Protein AF-A0A0D0AE60-F1 (afdb_monomer_lite)

Secondary structure (DSSP, 8-state):
---------------------STTSSSHHHHHHHHHHHHHHHHHHHHHHHHHHSPP-TTPPPPHHHHHHHHHIIIII-SS--HHHHHHHHHHHT--HHHHHHHHHHHHHHHHHH-SS-PPPB--STT--BHHHHHHS-GGG--HHHHHHHHHHHHHHHHHHHHHHT-

Structure (mmCIF, N/CA/C/O backbone):
data_AF-A0A0D0AE60-F1
#
_entry.id   AF-A0A0D0AE60-F1
#
loop_
_atom_site.group_PDB
_atom_site.id
_atom_site.type_symbol
_atom_site.label_atom_id
_atom_site.label_alt_id
_atom_site.label_comp_id
_atom_site.label_asym_id
_atom_site.label_entity_id
_atom_site.label_seq_id
_atom_site.pdbx_PDB_ins_code
_atom_site.Cartn_x
_atom_site.Cartn_y
_atom_site.Cartn_z
_atom_site.occupancy
_atom_site.B_iso_or_equiv
_atom_site.auth_seq_id
_atom_site.auth_comp_id
_atom_site.auth_asym_id
_atom_site.auth_atom_id
_atom_site.pdbx_PDB_model_num
ATOM 1 N N . PRO A 1 1 ? 70.810 11.567 -6.079 1.00 40.91 1 PRO A N 1
ATOM 2 C CA . PRO A 1 1 ? 71.632 11.643 -7.312 1.00 40.91 1 PRO A CA 1
ATOM 3 C C . PRO A 1 1 ? 70.912 10.945 -8.473 1.00 40.91 1 PRO A C 1
ATOM 5 O O . PRO A 1 1 ? 70.429 9.833 -8.306 1.00 40.91 1 PRO A O 1
ATOM 8 N N . ILE A 1 2 ? 70.761 11.672 -9.579 1.00 45.38 2 ILE A N 1
ATOM 9 C CA . ILE A 1 2 ? 69.950 11.368 -10.771 1.00 45.38 2 ILE A CA 1
ATOM 10 C C . ILE A 1 2 ? 70.722 10.386 -11.695 1.00 45.38 2 ILE A C 1
ATOM 12 O O . ILE A 1 2 ? 71.947 10.312 -11.583 1.00 45.38 2 ILE A O 1
ATOM 16 N N . PRO A 1 3 ? 70.054 9.674 -12.626 1.00 53.91 3 PRO A N 1
ATOM 17 C CA . PRO A 1 3 ? 70.158 10.146 -14.006 1.00 53.91 3 PRO A CA 1
ATOM 18 C C . PRO A 1 3 ? 68.820 10.203 -14.759 1.00 53.91 3 PRO A C 1
ATOM 20 O O . PRO A 1 3 ? 67.959 9.332 -14.692 1.00 53.91 3 PRO A O 1
ATOM 23 N N . THR A 1 4 ? 68.697 11.305 -15.485 1.00 44.28 4 THR A N 1
ATOM 24 C CA . THR A 1 4 ? 67.803 11.619 -16.591 1.00 44.28 4 THR A CA 1
ATOM 25 C C . THR A 1 4 ? 68.231 10.846 -17.831 1.00 44.28 4 THR A C 1
ATOM 27 O O . THR A 1 4 ? 69.436 10.693 -18.026 1.00 44.28 4 THR A O 1
ATOM 30 N N . SER A 1 5 ? 67.296 10.498 -18.722 1.00 41.75 5 SER A N 1
ATOM 31 C CA . SER A 1 5 ? 67.424 10.753 -20.172 1.00 41.75 5 SER A CA 1
ATOM 32 C C . SER A 1 5 ? 66.144 10.406 -20.943 1.00 41.75 5 SER A C 1
ATOM 34 O O . SER A 1 5 ? 65.760 9.256 -21.111 1.00 41.75 5 SER A O 1
ATOM 36 N N . THR A 1 6 ? 65.514 11.487 -21.382 1.00 40.69 6 THR A N 1
ATOM 37 C CA . THR A 1 6 ? 64.753 11.772 -22.606 1.00 40.69 6 THR A CA 1
ATOM 38 C C . THR A 1 6 ? 65.073 10.916 -23.838 1.00 40.69 6 THR A C 1
ATOM 40 O O . THR A 1 6 ? 66.244 10.623 -24.063 1.00 40.69 6 THR A O 1
ATOM 43 N N . SER A 1 7 ? 64.058 10.674 -24.690 1.00 41.03 7 SER A N 1
ATOM 44 C CA . SER A 1 7 ? 64.032 10.687 -26.186 1.00 41.03 7 SER A CA 1
ATOM 45 C C . SER A 1 7 ? 63.034 9.638 -26.734 1.00 41.03 7 SER A C 1
ATOM 47 O O . SER A 1 7 ? 62.869 8.599 -26.116 1.00 41.03 7 SER A O 1
ATOM 49 N N . THR A 1 8 ? 62.305 9.742 -27.853 1.00 37.94 8 THR A N 1
ATOM 50 C CA . THR A 1 8 ? 61.977 10.783 -28.844 1.00 37.94 8 THR A CA 1
ATOM 51 C C . THR A 1 8 ? 60.906 10.174 -29.782 1.00 37.94 8 THR A C 1
ATOM 53 O O . THR A 1 8 ? 61.053 9.051 -30.238 1.00 37.94 8 THR A O 1
ATOM 56 N N . SER A 1 9 ? 59.844 10.938 -30.049 1.00 38.88 9 SER A N 1
ATOM 57 C CA . SER A 1 9 ? 59.056 11.084 -31.294 1.00 38.88 9 SER A CA 1
ATOM 58 C C . SER A 1 9 ? 58.543 9.917 -32.177 1.00 38.88 9 SER A C 1
ATOM 60 O O . SER A 1 9 ? 59.290 9.100 -32.695 1.00 38.88 9 SER A O 1
ATOM 62 N N . ARG A 1 10 ? 57.291 10.163 -32.616 1.00 38.22 10 ARG A N 1
ATOM 63 C CA . ARG A 1 10 ? 56.760 10.202 -34.006 1.00 38.22 10 ARG A CA 1
ATOM 64 C C . ARG A 1 10 ? 55.959 9.008 -34.562 1.00 38.22 10 ARG A C 1
ATOM 66 O O . ARG A 1 10 ? 56.487 7.968 -34.921 1.00 38.22 10 ARG A O 1
ATOM 73 N N . SER A 1 11 ? 54.704 9.369 -34.856 1.00 40.75 11 SER A N 1
ATOM 74 C CA . SER A 1 11 ? 53.968 9.130 -36.107 1.00 40.75 11 SER A CA 1
ATOM 75 C C . SER A 1 11 ? 53.266 7.788 -36.309 1.00 40.75 11 SER A C 1
ATOM 77 O O . SER A 1 11 ? 53.899 6.781 -36.599 1.00 40.75 11 SER A O 1
ATOM 79 N N . ARG A 1 12 ? 51.930 7.853 -36.413 1.00 40.75 12 ARG A N 1
ATOM 80 C CA . ARG A 1 12 ? 51.229 7.570 -37.681 1.00 40.75 12 ARG A CA 1
ATOM 81 C C . ARG A 1 12 ? 49.777 8.053 -37.651 1.00 40.75 12 ARG A C 1
ATOM 83 O O . ARG A 1 12 ? 48.960 7.595 -36.865 1.00 40.75 12 ARG A O 1
ATOM 90 N N . SER A 1 13 ? 49.493 8.993 -38.547 1.00 47.19 13 SER A N 1
ATOM 91 C CA . SER A 1 13 ? 48.163 9.310 -39.056 1.00 47.19 13 SER A CA 1
ATOM 92 C C . SER A 1 13 ? 47.598 8.141 -39.867 1.00 47.19 13 SER A C 1
ATOM 94 O O . SER A 1 13 ? 48.349 7.537 -40.627 1.00 47.19 13 SER A O 1
ATOM 96 N N . ASN A 1 14 ? 46.284 7.927 -39.794 1.00 42.62 14 ASN A N 1
ATOM 97 C CA . ASN A 1 14 ? 45.422 7.426 -40.877 1.00 42.62 14 ASN A CA 1
ATOM 98 C C . ASN A 1 14 ? 44.011 7.980 -40.580 1.00 42.62 14 ASN A C 1
ATOM 100 O O . ASN A 1 14 ? 43.451 7.683 -39.533 1.00 42.62 14 ASN A O 1
ATOM 104 N N . ASN A 1 15 ? 43.548 9.036 -41.258 1.00 39.41 15 ASN A N 1
ATOM 105 C CA . ASN A 1 15 ? 42.836 9.034 -42.549 1.00 39.41 15 ASN A CA 1
ATOM 106 C C . ASN A 1 15 ? 41.565 8.156 -42.504 1.00 39.41 15 ASN A C 1
ATOM 108 O O . ASN A 1 15 ? 41.662 6.938 -42.471 1.00 39.41 15 ASN A O 1
ATOM 112 N N . ARG A 1 16 ? 40.399 8.780 -42.282 1.00 41.53 16 ARG A N 1
ATOM 113 C CA . ARG A 1 16 ? 39.359 9.147 -43.279 1.00 41.53 16 ARG A CA 1
ATOM 114 C C . ARG A 1 16 ? 38.373 8.016 -43.583 1.00 41.53 16 ARG A C 1
ATOM 116 O O . ARG A 1 16 ? 38.756 6.960 -44.058 1.00 41.53 16 ARG A O 1
ATOM 123 N N . GLY A 1 17 ? 37.093 8.331 -43.408 1.00 37.97 17 GLY A N 1
ATOM 124 C CA . GLY A 1 17 ? 35.972 7.518 -43.864 1.00 37.97 17 GLY A CA 1
ATOM 125 C C . GLY A 1 17 ? 34.665 8.013 -43.264 1.00 37.97 17 GLY A C 1
ATOM 126 O O . GLY A 1 17 ? 34.094 7.349 -42.410 1.00 37.97 17 GLY A O 1
ATOM 127 N N . ALA A 1 18 ? 34.238 9.215 -43.655 1.00 46.84 18 ALA A N 1
ATOM 128 C CA . ALA A 1 18 ? 32.867 9.650 -43.442 1.00 46.84 18 ALA A CA 1
ATOM 129 C C . ALA A 1 18 ? 31.948 8.784 -44.315 1.00 46.84 18 ALA A C 1
ATOM 131 O O . ALA A 1 18 ? 32.147 8.676 -45.524 1.00 46.84 18 ALA A O 1
ATOM 132 N N . SER A 1 19 ? 30.955 8.162 -43.697 1.00 42.78 19 SER A N 1
ATOM 133 C CA . SER A 1 19 ? 29.747 7.689 -44.367 1.00 42.78 19 SER A CA 1
ATOM 134 C C . SER A 1 19 ? 28.596 8.027 -43.431 1.00 42.78 19 SER A C 1
ATOM 136 O O . SER A 1 19 ? 28.296 7.317 -42.474 1.00 42.78 19 SER A O 1
ATOM 138 N N . GLU A 1 20 ? 28.065 9.226 -43.650 1.00 48.59 20 GLU A N 1
ATOM 139 C CA . GLU A 1 20 ? 26.819 9.718 -43.084 1.00 48.59 20 GLU A CA 1
ATOM 140 C C . GLU A 1 20 ? 25.666 9.025 -43.808 1.00 48.59 20 GLU A C 1
ATOM 142 O O . GLU A 1 20 ? 25.186 9.556 -44.794 1.00 48.59 20 GLU A O 1
ATOM 147 N N . GLU A 1 21 ? 25.240 7.839 -43.371 1.00 46.66 21 GLU A N 1
ATOM 148 C CA . GLU A 1 21 ? 23.972 7.252 -43.839 1.00 46.66 21 GLU A CA 1
ATOM 149 C C . GLU A 1 21 ? 23.568 6.031 -42.993 1.00 46.66 21 GLU A C 1
ATOM 151 O O . GLU A 1 21 ? 23.506 4.921 -43.494 1.00 46.66 21 GLU A O 1
ATOM 156 N N . ASP A 1 22 ? 23.320 6.209 -41.683 1.00 46.78 22 ASP A N 1
ATOM 157 C CA . ASP A 1 22 ? 22.374 5.319 -40.956 1.00 46.78 22 ASP A CA 1
ATOM 158 C C . ASP A 1 22 ? 21.924 5.792 -39.550 1.00 46.78 22 ASP A C 1
ATOM 160 O O . ASP A 1 22 ? 21.376 5.039 -38.746 1.00 46.78 22 ASP A O 1
ATOM 164 N N . SER A 1 23 ? 22.111 7.067 -39.197 1.00 44.88 23 SER A N 1
ATOM 165 C CA . SER A 1 23 ? 21.904 7.526 -37.808 1.00 44.88 23 SER A CA 1
ATOM 166 C C . SER A 1 23 ? 20.465 7.936 -37.451 1.00 44.88 23 SER A C 1
ATOM 168 O O . SER A 1 23 ? 20.239 8.471 -36.363 1.00 44.88 23 SER A O 1
ATOM 170 N N . ASN A 1 24 ? 19.471 7.729 -38.327 1.00 43.34 24 ASN A N 1
ATOM 171 C CA . ASN A 1 24 ? 18.165 8.395 -38.181 1.00 43.34 24 ASN A CA 1
ATOM 172 C C . ASN A 1 24 ? 17.006 7.539 -37.630 1.00 43.34 24 ASN A C 1
ATOM 174 O O . ASN A 1 24 ? 15.890 8.039 -37.523 1.00 43.34 24 ASN A O 1
ATOM 178 N N . LYS A 1 25 ? 17.238 6.284 -37.213 1.00 41.84 25 LYS A N 1
ATOM 179 C CA . LYS A 1 25 ? 16.197 5.444 -36.571 1.00 41.84 25 LYS A CA 1
ATOM 180 C C . LYS A 1 25 ? 16.325 5.280 -35.052 1.00 41.84 25 LYS A C 1
ATOM 182 O O . LYS A 1 25 ? 15.402 4.774 -34.423 1.00 41.84 25 LYS A O 1
ATOM 187 N N . GLN A 1 26 ? 17.405 5.760 -34.433 1.00 46.09 26 GLN A N 1
ATOM 188 C CA . GLN A 1 26 ? 17.682 5.504 -33.009 1.00 46.09 26 GLN A CA 1
ATOM 189 C C . GLN A 1 26 ? 17.303 6.658 -32.055 1.00 46.09 26 GLN A C 1
ATOM 191 O O . GLN A 1 26 ? 17.388 6.506 -30.840 1.00 46.09 26 GLN A O 1
ATOM 196 N N . LYS A 1 27 ? 16.846 7.811 -32.572 1.00 44.62 27 LYS A N 1
ATOM 197 C CA . LYS A 1 27 ? 16.514 9.001 -31.754 1.00 44.62 27 LYS A CA 1
ATOM 198 C C . LYS A 1 27 ? 15.057 9.099 -31.277 1.00 44.62 27 LYS A C 1
ATOM 200 O O . LYS A 1 27 ? 14.783 9.899 -30.387 1.00 44.62 27 LYS A O 1
ATOM 205 N N . GLN A 1 28 ? 14.126 8.312 -31.821 1.00 48.12 28 GLN A N 1
ATOM 206 C CA . GLN A 1 28 ? 12.696 8.460 -31.495 1.00 48.12 28 GLN A CA 1
ATOM 207 C C . GLN A 1 28 ? 12.247 7.708 -30.228 1.00 48.12 28 GLN A C 1
ATOM 209 O O . GLN A 1 28 ? 11.265 8.103 -29.608 1.00 48.12 28 GLN A O 1
ATOM 214 N N . THR A 1 29 ? 12.972 6.679 -29.781 1.00 50.19 29 THR A N 1
ATOM 215 C CA . THR A 1 29 ? 12.597 5.884 -28.593 1.00 50.19 29 THR A CA 1
ATOM 216 C C . THR A 1 29 ? 13.018 6.521 -27.263 1.00 50.19 29 THR A C 1
ATOM 218 O O . THR A 1 29 ? 12.377 6.298 -26.238 1.00 50.19 29 THR A O 1
ATOM 221 N N . GLY A 1 30 ? 14.063 7.357 -27.258 1.00 51.12 30 GLY A N 1
ATOM 222 C CA . GLY A 1 30 ? 14.546 8.018 -26.040 1.00 51.12 30 GLY A CA 1
ATOM 223 C C . GLY A 1 30 ? 13.610 9.119 -25.529 1.00 51.12 30 GLY A C 1
ATOM 224 O O . GLY A 1 30 ? 13.370 9.225 -24.328 1.00 51.12 30 GLY A O 1
ATOM 225 N N . GLN A 1 31 ? 13.028 9.920 -26.428 1.00 55.72 31 GLN A N 1
ATOM 226 C CA . GLN A 1 31 ? 12.180 11.054 -26.032 1.00 55.72 31 GLN A CA 1
ATOM 227 C C . GLN A 1 31 ? 10.860 10.618 -25.379 1.00 55.72 31 GLN A C 1
ATOM 229 O O . GLN A 1 31 ? 10.426 11.234 -24.405 1.00 55.72 31 GLN A O 1
ATOM 234 N N . THR A 1 32 ? 10.241 9.537 -25.859 1.00 61.22 32 THR A N 1
ATOM 235 C CA . THR A 1 32 ? 8.987 9.007 -25.296 1.00 61.22 32 THR A CA 1
ATOM 236 C C . THR A 1 32 ? 9.201 8.365 -23.925 1.00 61.22 32 THR A C 1
ATOM 238 O O . THR A 1 32 ? 8.410 8.595 -23.012 1.00 61.22 32 THR A O 1
ATOM 241 N N . SER A 1 33 ? 10.310 7.642 -23.729 1.00 63.47 33 SER A N 1
ATOM 242 C CA . SER A 1 33 ? 10.653 7.043 -22.432 1.00 63.47 33 SER A CA 1
ATOM 243 C C . SER A 1 33 ? 10.908 8.095 -21.344 1.00 63.47 33 SER A C 1
ATOM 245 O O . SER A 1 33 ? 10.451 7.932 -20.212 1.00 63.47 33 SER A O 1
ATOM 247 N N . HIS A 1 34 ? 11.611 9.187 -21.667 1.00 65.19 34 HIS A N 1
ATOM 248 C CA . HIS A 1 34 ? 11.857 10.273 -20.710 1.00 65.19 34 HIS A CA 1
ATOM 249 C C . HIS A 1 34 ? 10.577 11.030 -20.346 1.00 65.19 34 HIS A C 1
ATOM 251 O O . HIS A 1 34 ? 10.358 11.332 -19.171 1.00 65.19 34 HIS A O 1
ATOM 257 N N . LYS A 1 35 ? 9.704 11.285 -21.328 1.00 70.88 35 LYS A N 1
ATOM 258 C CA . LYS A 1 35 ? 8.415 11.942 -21.093 1.00 70.88 35 LYS A CA 1
ATOM 259 C C . LYS A 1 35 ? 7.514 11.105 -20.177 1.00 70.88 35 LYS A C 1
ATOM 261 O O . LYS A 1 35 ? 7.020 11.623 -19.180 1.00 70.88 35 LYS A O 1
ATOM 266 N N . ASN A 1 36 ? 7.405 9.799 -20.431 1.00 74.06 36 ASN A N 1
ATOM 267 C CA . ASN A 1 36 ? 6.602 8.888 -19.608 1.00 74.06 36 ASN A CA 1
ATOM 268 C C . ASN A 1 36 ? 7.126 8.775 -18.162 1.00 74.06 36 ASN A C 1
ATOM 270 O O . ASN A 1 36 ? 6.332 8.692 -17.223 1.00 74.06 36 ASN A O 1
ATOM 274 N N . SER A 1 37 ? 8.452 8.797 -17.961 1.00 80.25 37 SER A N 1
ATOM 275 C CA . SER A 1 37 ? 9.046 8.834 -16.612 1.00 80.25 37 SER A CA 1
ATOM 276 C C . SER A 1 37 ? 8.671 10.118 -15.878 1.00 80.25 37 SER A C 1
ATOM 278 O O . SER A 1 37 ? 8.210 10.062 -14.740 1.00 80.25 37 SER A O 1
ATOM 280 N N . SER A 1 38 ? 8.788 11.265 -16.554 1.00 88.19 38 SER A N 1
ATOM 281 C CA . SER A 1 38 ? 8.451 12.572 -15.985 1.00 88.19 38 SER A CA 1
ATOM 282 C C . SER A 1 38 ? 6.970 12.678 -15.602 1.00 88.19 38 SER A C 1
ATOM 284 O O . SER A 1 38 ? 6.638 13.154 -14.515 1.00 88.19 38 SER A O 1
ATOM 286 N N . GLU A 1 39 ? 6.072 12.163 -16.445 1.00 91.62 39 GLU A N 1
ATOM 287 C CA . GLU A 1 39 ? 4.633 12.122 -16.164 1.00 91.62 39 GLU A CA 1
ATOM 288 C C . GLU A 1 39 ? 4.299 11.209 -14.979 1.00 91.62 39 GLU A C 1
ATOM 290 O O . GLU A 1 39 ? 3.456 11.552 -14.145 1.00 91.62 39 GLU A O 1
ATOM 295 N N . ARG A 1 40 ? 4.960 10.047 -14.860 1.00 92.19 40 ARG A N 1
ATOM 296 C CA . ARG A 1 40 ? 4.797 9.192 -13.677 1.00 92.19 40 ARG A CA 1
ATOM 297 C C . ARG A 1 40 ? 5.297 9.903 -12.424 1.00 92.19 40 ARG A C 1
ATOM 299 O O . ARG A 1 40 ? 4.583 9.929 -11.432 1.00 92.19 40 ARG A O 1
ATOM 306 N N . GLU A 1 41 ? 6.479 10.507 -12.458 1.00 93.88 41 GLU A N 1
ATOM 307 C CA . GLU A 1 41 ? 7.044 11.228 -11.311 1.00 93.88 41 GLU A CA 1
ATOM 308 C C . GLU A 1 41 ? 6.141 12.370 -10.830 1.00 93.88 41 GLU A C 1
ATOM 310 O O . GLU A 1 41 ? 5.968 12.553 -9.623 1.00 93.88 41 GLU A O 1
ATOM 315 N N . ALA A 1 42 ? 5.523 13.112 -11.754 1.00 95.94 42 ALA A N 1
ATOM 316 C CA . ALA A 1 42 ? 4.545 14.142 -11.417 1.00 95.94 42 ALA A CA 1
ATOM 317 C C . ALA A 1 42 ? 3.325 13.552 -10.690 1.00 95.94 42 ALA A C 1
ATOM 319 O O . ALA A 1 42 ? 2.945 14.057 -9.632 1.00 95.94 42 ALA A O 1
ATOM 320 N N . ARG A 1 43 ? 2.774 12.439 -11.197 1.00 95.56 43 ARG A N 1
ATOM 321 C CA . ARG A 1 43 ? 1.656 11.728 -10.555 1.00 95.56 43 ARG A CA 1
ATOM 322 C C . ARG A 1 43 ? 2.023 11.188 -9.175 1.00 95.56 43 ARG A C 1
ATOM 324 O O . ARG A 1 43 ? 1.253 11.350 -8.235 1.00 95.56 43 ARG A O 1
ATOM 331 N N . VAL A 1 44 ? 3.209 10.598 -9.022 1.00 96.19 44 VAL A N 1
ATOM 332 C CA . VAL A 1 44 ? 3.692 10.105 -7.720 1.00 96.19 44 VAL A CA 1
ATOM 333 C C . VAL A 1 44 ? 3.808 11.249 -6.716 1.00 96.19 44 VAL A C 1
ATOM 335 O O . VAL A 1 44 ? 3.372 11.112 -5.574 1.00 96.19 44 VAL A O 1
ATOM 338 N N . ARG A 1 45 ? 4.326 12.406 -7.143 1.00 97.44 45 ARG A N 1
ATOM 339 C CA . ARG A 1 45 ? 4.419 13.598 -6.292 1.00 97.44 45 ARG A CA 1
ATOM 340 C C . ARG A 1 45 ? 3.042 14.093 -5.853 1.00 97.44 45 ARG A C 1
ATOM 342 O O . ARG A 1 45 ? 2.863 14.425 -4.684 1.00 97.44 45 ARG A O 1
ATOM 349 N N . GLU A 1 46 ? 2.075 14.125 -6.763 1.00 97.44 46 GLU A N 1
ATOM 350 C CA . GLU A 1 46 ? 0.699 14.509 -6.449 1.00 97.44 46 GLU A CA 1
ATOM 351 C C . GLU A 1 46 ? 0.051 13.538 -5.452 1.00 97.44 46 GLU A C 1
ATOM 353 O O . GLU A 1 46 ? -0.483 13.971 -4.429 1.00 97.44 46 GLU A O 1
ATOM 358 N N . LEU A 1 47 ? 0.160 12.228 -5.698 1.00 97.38 47 LEU A N 1
ATOM 359 C CA . LEU A 1 47 ? -0.338 11.187 -4.795 1.00 97.38 47 LEU A CA 1
ATOM 360 C C . LEU A 1 47 ? 0.270 11.324 -3.401 1.00 97.38 47 LEU A C 1
ATOM 362 O O . LEU A 1 47 ? -0.449 11.296 -2.402 1.00 97.38 47 LEU A O 1
ATOM 366 N N . LYS A 1 48 ? 1.586 11.524 -3.326 1.00 97.94 48 LYS A N 1
ATOM 367 C CA . LYS A 1 48 ? 2.284 11.724 -2.060 1.00 97.94 48 LYS A CA 1
ATOM 368 C C . LYS A 1 48 ? 1.790 12.966 -1.333 1.00 97.94 48 LYS A C 1
ATOM 370 O O . LYS A 1 48 ? 1.511 12.888 -0.141 1.00 97.94 48 LYS A O 1
ATOM 375 N N . ASN A 1 49 ? 1.646 14.093 -2.028 1.00 98.06 49 ASN A N 1
ATOM 376 C CA . ASN A 1 49 ? 1.139 15.328 -1.428 1.00 98.06 49 ASN A CA 1
ATOM 377 C C . ASN A 1 49 ? -0.274 15.135 -0.864 1.00 98.06 49 ASN A C 1
ATOM 379 O O . ASN A 1 49 ? -0.554 15.558 0.257 1.00 98.06 49 ASN A O 1
ATOM 383 N N . ARG A 1 50 ? -1.143 14.424 -1.593 1.00 97.88 50 ARG A N 1
ATOM 384 C CA . ARG A 1 50 ? -2.479 14.054 -1.107 1.00 97.88 50 ARG A CA 1
ATOM 385 C C . ARG A 1 50 ? -2.400 13.168 0.136 1.00 97.88 50 ARG A C 1
ATOM 387 O O . ARG A 1 50 ? -3.064 13.459 1.126 1.00 97.88 50 ARG A O 1
ATOM 394 N N . ALA A 1 51 ? -1.552 12.144 0.134 1.00 97.25 51 ALA A N 1
ATOM 395 C CA . ALA A 1 51 ? -1.379 11.248 1.277 1.00 97.25 51 ALA A CA 1
ATOM 396 C C . ALA A 1 51 ? -0.748 11.936 2.508 1.00 97.25 51 ALA A C 1
ATOM 398 O O . ALA A 1 51 ? -1.026 11.545 3.641 1.00 97.25 51 ALA A O 1
ATOM 399 N N . LEU A 1 52 ? 0.087 12.960 2.304 1.00 96.88 52 LEU A N 1
ATOM 400 C CA . LEU A 1 52 ? 0.647 13.807 3.367 1.00 96.88 52 LEU A CA 1
ATOM 401 C C . LEU A 1 52 ? -0.374 14.799 3.937 1.00 96.88 52 LEU A C 1
ATOM 403 O O . LEU A 1 52 ? -0.242 15.211 5.083 1.00 96.88 52 LEU A O 1
ATOM 407 N N . SER A 1 53 ? -1.386 15.183 3.155 1.00 97.06 53 SER A N 1
ATOM 408 C CA . SER A 1 53 ? -2.449 16.091 3.608 1.00 97.06 53 SER A CA 1
ATOM 409 C C . SER A 1 53 ? -3.474 15.426 4.535 1.00 97.06 53 SER A C 1
ATOM 411 O O . SER A 1 53 ? -4.261 16.117 5.180 1.00 97.06 53 SER A O 1
ATOM 413 N N . ILE A 1 54 ? -3.464 14.091 4.623 1.00 95.81 54 ILE A N 1
ATOM 414 C CA . ILE A 1 54 ? -4.309 13.341 5.553 1.00 95.81 54 ILE A CA 1
ATOM 415 C C . ILE A 1 54 ? -3.855 13.666 6.984 1.00 95.81 54 ILE A C 1
ATOM 417 O O . ILE A 1 54 ? -2.675 13.481 7.290 1.00 95.81 54 ILE A O 1
ATOM 421 N N . PRO A 1 55 ? -4.757 14.112 7.880 1.00 91.81 55 PRO A N 1
ATOM 422 C CA . PRO A 1 55 ? -4.388 14.454 9.245 1.00 91.81 55 PRO A CA 1
ATOM 423 C C . PRO A 1 55 ? -3.684 13.301 9.956 1.00 91.81 55 PRO A C 1
ATOM 425 O O . PRO A 1 55 ? -4.198 12.180 10.031 1.00 91.81 55 PRO A O 1
ATOM 428 N N . SER A 1 56 ? -2.514 13.592 10.522 1.00 85.88 56 SER A N 1
ATOM 429 C CA . SER A 1 56 ? -1.804 12.614 11.333 1.00 85.88 56 SER A CA 1
ATOM 430 C C . SER A 1 56 ? -2.631 12.271 12.564 1.00 85.88 56 SER A C 1
ATOM 432 O O . SER A 1 56 ? -2.970 13.138 13.369 1.00 85.88 56 SER A O 1
ATOM 434 N N . THR A 1 57 ? -2.895 10.986 12.780 1.00 83.50 57 THR A N 1
ATOM 435 C CA . THR A 1 57 ? -3.547 10.516 14.011 1.00 83.50 57 THR A CA 1
ATOM 436 C C . THR A 1 57 ? -2.573 10.451 15.201 1.00 83.50 57 THR A C 1
ATOM 438 O O . THR A 1 57 ? -2.861 9.797 16.208 1.00 83.50 57 THR A O 1
ATOM 441 N N . GLY A 1 58 ? -1.383 11.053 15.083 1.00 82.69 58 GLY A N 1
ATOM 442 C CA . GLY A 1 58 ? -0.336 11.030 16.099 1.00 82.69 58 GLY A CA 1
ATOM 443 C C . GLY A 1 58 ? 0.086 9.602 16.454 1.00 82.69 58 GLY A C 1
ATOM 444 O O . GLY A 1 58 ? 0.371 8.784 15.577 1.00 82.69 58 GLY A O 1
ATOM 445 N N . LYS A 1 59 ? 0.092 9.291 17.757 1.00 82.75 59 LYS A N 1
ATOM 446 C CA . LYS A 1 59 ? 0.443 7.964 18.300 1.00 82.75 59 LYS A CA 1
ATOM 447 C C . LYS A 1 59 ? -0.693 6.937 18.227 1.00 82.75 59 LYS A C 1
ATOM 449 O O . LYS A 1 59 ? -0.509 5.805 18.667 1.00 82.75 59 LYS A O 1
ATOM 454 N N . THR A 1 60 ? -1.859 7.306 17.696 1.00 86.19 60 THR A N 1
ATOM 455 C CA . THR A 1 60 ? -2.993 6.379 17.590 1.00 86.19 60 THR A CA 1
ATOM 456 C C . THR A 1 60 ? -2.613 5.211 16.682 1.00 86.19 60 THR A C 1
ATOM 458 O O . THR A 1 60 ? -2.143 5.458 15.569 1.00 86.19 60 THR A O 1
ATOM 461 N N . PRO A 1 61 ? -2.809 3.950 17.091 1.00 89.69 61 PRO A N 1
ATOM 462 C CA . PRO A 1 61 ? -2.509 2.802 16.242 1.00 89.69 61 PRO A CA 1
ATOM 463 C C . PRO A 1 61 ? -3.388 2.772 14.977 1.00 89.69 61 PRO A C 1
ATOM 465 O O . PRO A 1 61 ? -4.427 3.427 14.891 1.00 89.69 61 PRO A O 1
ATOM 468 N N . ALA A 1 62 ? -2.963 2.022 13.957 1.00 93.44 62 ALA A N 1
ATOM 469 C CA . ALA A 1 62 ? -3.818 1.682 12.814 1.00 93.44 62 ALA A CA 1
ATOM 470 C C . ALA A 1 62 ? -5.033 0.876 13.284 1.00 93.44 62 ALA A C 1
ATOM 472 O O . ALA A 1 62 ? -4.879 0.030 14.163 1.00 93.44 62 ALA A O 1
ATOM 473 N N . THR A 1 63 ? -6.220 1.110 12.720 1.00 94.75 63 THR A N 1
ATOM 474 C CA . THR A 1 63 ? -7.408 0.289 13.022 1.00 94.75 63 THR A CA 1
ATOM 475 C C . THR A 1 63 ? -7.212 -1.152 12.542 1.00 94.75 63 THR A C 1
ATOM 477 O O . THR A 1 63 ? -6.319 -1.424 11.738 1.00 94.75 63 THR A O 1
ATOM 480 N N . VAL A 1 64 ? -8.047 -2.091 13.005 1.00 94.94 64 VAL A N 1
ATOM 481 C CA . VAL A 1 64 ? -7.994 -3.494 12.544 1.00 94.94 64 VAL A CA 1
ATOM 482 C C . VAL A 1 64 ? -8.087 -3.559 11.016 1.00 94.94 64 VAL A C 1
ATOM 484 O O . VAL A 1 64 ? -7.201 -4.127 10.385 1.00 94.94 64 VAL A O 1
ATOM 487 N N . ARG A 1 65 ? -9.072 -2.875 10.419 1.00 95.88 65 ARG A N 1
ATOM 488 C CA . ARG A 1 65 ? -9.241 -2.788 8.961 1.00 95.88 65 ARG A CA 1
ATOM 489 C C . ARG A 1 65 ? -7.999 -2.240 8.258 1.00 95.88 65 ARG A C 1
ATOM 491 O O . ARG A 1 65 ? -7.512 -2.855 7.317 1.00 95.88 65 ARG A O 1
ATOM 498 N N . GLN A 1 66 ? -7.470 -1.103 8.721 1.00 97.12 66 GLN A N 1
ATOM 499 C CA . GLN A 1 66 ? -6.274 -0.487 8.130 1.00 97.12 66 GLN A CA 1
ATOM 500 C C . GLN A 1 66 ? -5.085 -1.456 8.153 1.00 97.12 66 GLN A C 1
ATOM 502 O O . GLN A 1 66 ? -4.371 -1.579 7.160 1.00 97.12 66 GLN A O 1
ATOM 507 N N . ARG A 1 67 ? -4.893 -2.176 9.267 1.00 97.06 67 ARG A N 1
ATOM 508 C CA . ARG A 1 67 ? -3.844 -3.196 9.379 1.00 97.06 67 ARG A CA 1
ATOM 509 C C . ARG A 1 67 ? -4.072 -4.364 8.430 1.00 97.06 67 ARG A C 1
ATOM 511 O O . ARG A 1 67 ? -3.111 -4.784 7.812 1.00 97.06 67 ARG A O 1
ATOM 518 N N . MET A 1 68 ? -5.302 -4.854 8.284 1.00 97.56 68 MET A N 1
ATOM 519 C CA . MET A 1 68 ? -5.607 -5.957 7.363 1.00 97.56 68 MET A CA 1
ATOM 520 C C . MET A 1 68 ? -5.261 -5.606 5.911 1.00 97.56 68 MET A C 1
ATOM 522 O O . MET A 1 68 ? -4.646 -6.418 5.232 1.00 97.56 68 MET A O 1
ATOM 526 N N . VAL A 1 69 ? -5.567 -4.383 5.460 1.00 98.25 69 VAL A N 1
ATOM 527 C CA . VAL A 1 69 ? -5.194 -3.933 4.106 1.00 98.25 69 VAL A CA 1
ATOM 528 C C . VAL A 1 69 ? -3.673 -3.871 3.939 1.00 98.25 69 VAL A C 1
ATOM 530 O O . VAL A 1 69 ? -3.143 -4.397 2.963 1.00 98.25 69 VAL A O 1
ATOM 533 N N . MET A 1 70 ? -2.957 -3.258 4.890 1.00 98.31 70 MET A N 1
ATOM 534 C CA . MET A 1 70 ? -1.490 -3.188 4.829 1.00 98.31 70 MET A CA 1
ATOM 535 C C . MET A 1 70 ? -0.846 -4.582 4.890 1.00 98.31 70 MET A C 1
ATOM 537 O O . MET A 1 70 ? 0.124 -4.833 4.179 1.00 98.31 70 MET A O 1
ATOM 541 N N . GLN A 1 71 ? -1.412 -5.490 5.689 1.00 97.06 71 GLN A N 1
ATOM 542 C CA . GLN A 1 71 ? -0.963 -6.874 5.813 1.00 97.06 71 GLN A CA 1
ATOM 543 C C . GLN A 1 71 ? -1.167 -7.652 4.510 1.00 97.06 71 GLN A C 1
ATOM 545 O O . GLN A 1 71 ? -0.232 -8.302 4.064 1.00 97.06 71 GLN A O 1
ATOM 550 N N . MET A 1 72 ? -2.323 -7.514 3.849 1.00 96.81 72 MET A N 1
ATOM 551 C CA . MET A 1 72 ? -2.569 -8.126 2.537 1.00 96.81 72 MET A CA 1
ATOM 552 C C . MET A 1 72 ? -1.513 -7.692 1.514 1.00 96.81 72 MET A C 1
ATOM 554 O O . MET A 1 72 ? -0.917 -8.537 0.852 1.00 96.81 72 MET A O 1
ATOM 558 N N . VAL A 1 73 ? -1.204 -6.392 1.431 1.00 97.06 73 VAL A N 1
ATOM 559 C CA . VAL A 1 73 ? -0.137 -5.924 0.533 1.00 97.06 73 VAL A CA 1
ATOM 560 C C . VAL A 1 73 ? 1.213 -6.518 0.926 1.00 97.06 73 VAL A C 1
ATOM 562 O O . VAL A 1 73 ? 1.960 -6.959 0.056 1.00 97.06 73 VAL A O 1
ATOM 565 N N . TYR A 1 74 ? 1.532 -6.536 2.220 1.00 95.81 74 TYR A N 1
ATOM 566 C CA . TYR A 1 74 ? 2.810 -7.036 2.710 1.00 95.81 74 TYR A CA 1
ATOM 567 C C . TYR A 1 74 ? 3.017 -8.526 2.425 1.00 95.81 74 TYR A C 1
ATOM 569 O O . TYR A 1 74 ? 4.107 -8.901 1.988 1.00 95.81 74 TYR A O 1
ATOM 577 N N . ASP A 1 75 ? 2.002 -9.355 2.6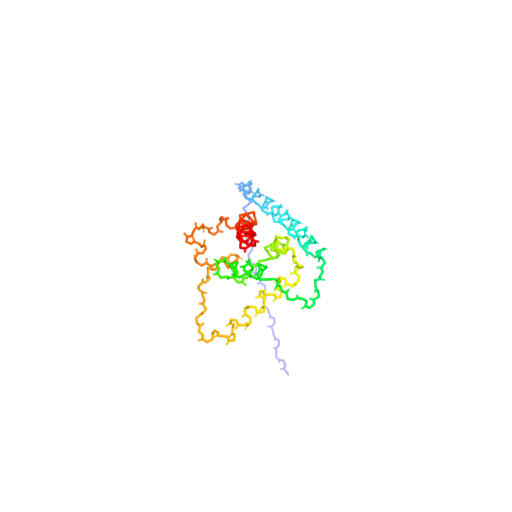68 1.00 93.12 75 ASP A N 1
ATOM 578 C CA . ASP A 1 75 ? 2.068 -10.818 2.584 1.00 93.12 75 ASP A CA 1
ATOM 5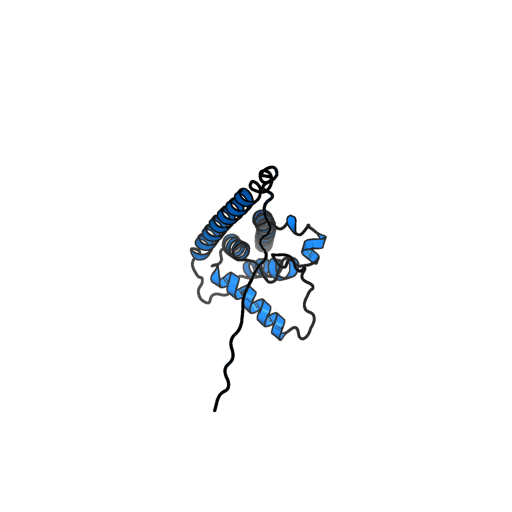79 C C . ASP A 1 75 ? 1.894 -11.338 1.164 1.00 93.12 75 ASP A C 1
ATOM 581 O O . ASP A 1 75 ? 2.586 -12.280 0.784 1.00 93.12 75 ASP A O 1
ATOM 585 N N . GLU A 1 76 ? 1.034 -10.697 0.370 1.00 92.81 76 GLU A N 1
A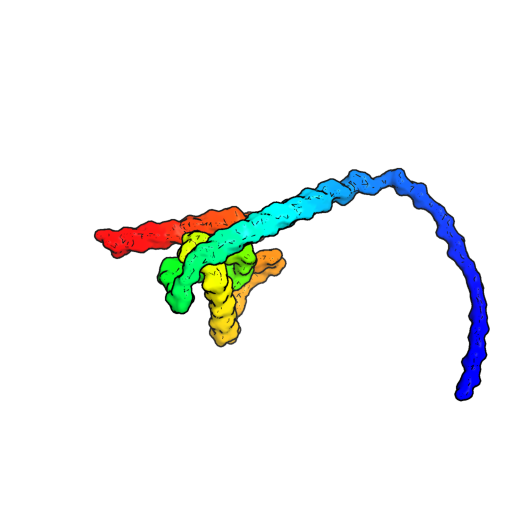TOM 586 C CA . GLU A 1 76 ? 0.640 -11.215 -0.942 1.00 92.81 76 GLU A CA 1
ATOM 587 C C . GLU A 1 76 ? 1.309 -10.478 -2.099 1.00 92.81 76 GLU A C 1
ATOM 589 O O . GLU A 1 76 ? 1.628 -11.095 -3.110 1.00 92.81 76 GLU A O 1
ATOM 594 N N . ILE A 1 77 ? 1.586 -9.176 -1.960 1.00 93.62 77 ILE A N 1
ATOM 595 C CA . ILE A 1 77 ? 2.044 -8.341 -3.081 1.00 93.62 77 ILE A CA 1
ATOM 596 C C . ILE A 1 77 ? 3.528 -8.001 -2.955 1.00 93.62 77 ILE A C 1
ATOM 598 O O . ILE A 1 77 ? 4.343 -8.436 -3.766 1.00 93.62 77 ILE A O 1
ATOM 602 N N . THR A 1 78 ? 3.911 -7.202 -1.960 1.00 93.81 78 THR A N 1
ATOM 603 C CA . THR A 1 78 ? 5.305 -6.801 -1.753 1.00 93.81 78 THR A CA 1
ATOM 604 C C . THR A 1 78 ? 5.566 -6.295 -0.328 1.00 93.81 78 THR A C 1
ATOM 606 O O . THR A 1 78 ? 4.813 -5.471 0.196 1.00 93.81 78 THR A O 1
ATOM 609 N N . PRO A 1 79 ? 6.694 -6.686 0.295 1.00 94.50 79 PRO A N 1
ATOM 610 C CA . PRO A 1 79 ? 7.164 -6.065 1.533 1.00 94.50 79 PRO A CA 1
ATOM 611 C C . PRO A 1 79 ? 7.873 -4.712 1.304 1.00 94.50 79 PRO A C 1
ATOM 613 O O . PRO A 1 79 ? 8.252 -4.033 2.269 1.00 94.50 79 PRO A O 1
ATOM 616 N N . TYR A 1 80 ? 8.075 -4.305 0.044 1.00 95.00 80 TYR A N 1
ATOM 617 C CA . TYR A 1 80 ? 8.794 -3.091 -0.358 1.00 95.00 80 TYR A CA 1
ATOM 618 C C . TYR A 1 80 ? 7.973 -2.222 -1.331 1.00 95.00 80 TYR A C 1
ATOM 620 O O . TYR A 1 80 ? 8.452 -1.947 -2.433 1.00 95.00 80 TYR A O 1
ATOM 628 N N . PRO A 1 81 ? 6.764 -1.760 -0.955 1.00 95.50 81 PRO A N 1
ATOM 629 C CA . PRO A 1 81 ? 6.003 -0.862 -1.817 1.00 95.50 81 PRO A CA 1
ATOM 630 C C . PRO A 1 81 ? 6.793 0.426 -2.076 1.00 95.50 81 PRO A C 1
ATOM 632 O O . PRO A 1 81 ? 7.452 0.963 -1.174 1.00 95.50 81 PRO A O 1
ATOM 635 N N . ASP A 1 82 ? 6.739 0.911 -3.314 1.00 95.62 82 ASP A N 1
ATOM 636 C CA . ASP A 1 82 ? 7.389 2.157 -3.703 1.00 95.62 82 ASP A CA 1
ATOM 637 C C . ASP A 1 82 ? 6.581 3.385 -3.241 1.00 95.62 82 ASP A C 1
ATOM 639 O O . ASP A 1 82 ? 5.552 3.285 -2.568 1.00 95.62 82 ASP A O 1
ATOM 643 N N . GLU A 1 83 ? 7.066 4.585 -3.560 1.00 96.88 83 GLU A N 1
ATOM 644 C CA . GLU A 1 83 ? 6.419 5.820 -3.113 1.00 96.88 83 GLU A CA 1
ATOM 645 C C . GLU A 1 83 ? 4.994 5.991 -3.662 1.00 96.88 83 GLU A C 1
ATOM 647 O O . GLU A 1 83 ? 4.137 6.517 -2.946 1.00 96.88 83 GLU A O 1
ATOM 652 N N . ALA A 1 84 ? 4.731 5.524 -4.886 1.00 96.94 84 ALA A N 1
ATOM 653 C CA . ALA A 1 84 ? 3.405 5.578 -5.491 1.00 96.94 84 ALA A CA 1
ATOM 654 C C . ALA A 1 84 ? 2.427 4.718 -4.683 1.00 96.94 84 ALA A C 1
ATOM 656 O O . ALA A 1 84 ? 1.406 5.216 -4.203 1.00 96.94 84 ALA A O 1
ATOM 657 N N . TRP A 1 85 ? 2.807 3.463 -4.436 1.00 97.75 85 TRP A N 1
ATOM 658 C CA . TRP A 1 85 ? 1.967 2.477 -3.760 1.00 97.75 85 TRP A CA 1
ATOM 659 C C . TRP A 1 85 ? 1.739 2.805 -2.285 1.00 97.75 85 TRP A C 1
ATOM 661 O O . TRP A 1 85 ? 0.625 2.664 -1.783 1.00 97.75 85 TRP A O 1
ATOM 671 N N . VAL A 1 86 ? 2.754 3.319 -1.580 1.00 98.38 86 VAL A N 1
ATOM 672 C CA . VAL A 1 86 ? 2.581 3.811 -0.200 1.00 98.38 86 VAL A CA 1
ATOM 673 C C . VAL A 1 86 ? 1.593 4.979 -0.153 1.00 98.38 86 VAL A C 1
ATOM 675 O O . VAL A 1 86 ? 0.774 5.058 0.765 1.00 98.38 86 VAL A O 1
ATOM 678 N N . SER A 1 87 ? 1.647 5.878 -1.138 1.00 98.44 87 SER A N 1
ATOM 679 C CA . SER A 1 87 ? 0.736 7.024 -1.208 1.00 98.44 87 SER A CA 1
ATOM 680 C C . SER A 1 87 ? -0.702 6.589 -1.496 1.00 98.44 87 SER A C 1
ATOM 682 O O . SER A 1 87 ? -1.617 7.031 -0.804 1.00 98.44 87 SER A O 1
ATOM 684 N N . GLN A 1 88 ? -0.899 5.674 -2.450 1.00 98.38 88 GLN A N 1
ATOM 685 C CA . GLN A 1 88 ? -2.207 5.076 -2.746 1.00 98.38 88 GLN A CA 1
ATOM 686 C C . GLN A 1 88 ? -2.787 4.361 -1.526 1.00 98.38 88 GLN A C 1
ATOM 688 O O . GLN A 1 88 ? -3.927 4.622 -1.150 1.00 98.38 88 GLN A O 1
ATOM 693 N N . LEU A 1 89 ? -1.984 3.548 -0.831 1.00 98.25 89 LEU A N 1
ATOM 694 C CA . LEU A 1 89 ? -2.401 2.896 0.411 1.00 98.25 89 LEU A CA 1
ATOM 695 C C . LEU A 1 89 ? -2.884 3.900 1.453 1.00 98.25 89 LEU A C 1
ATOM 697 O O . LEU A 1 89 ? -3.950 3.703 2.034 1.00 98.25 89 LEU A O 1
ATOM 701 N N . GLY A 1 90 ? -2.125 4.978 1.667 1.00 97.75 90 GLY A N 1
ATOM 702 C CA . GLY A 1 90 ? -2.504 6.038 2.597 1.00 97.75 90 GLY A CA 1
ATOM 703 C C . GLY A 1 90 ? -3.854 6.664 2.253 1.00 97.75 90 GLY A C 1
ATOM 704 O O . GLY A 1 90 ? -4.712 6.797 3.123 1.00 97.75 90 GLY A O 1
ATOM 705 N N . ILE A 1 91 ? -4.085 6.962 0.974 1.00 98.25 91 ILE A N 1
ATOM 706 C CA . ILE A 1 91 ? -5.360 7.509 0.494 1.00 98.25 91 ILE A CA 1
ATOM 707 C C . ILE A 1 91 ? -6.504 6.507 0.707 1.00 98.25 91 ILE A C 1
ATOM 709 O O . ILE A 1 91 ? -7.517 6.864 1.306 1.00 98.25 91 ILE A O 1
ATOM 713 N N . ILE A 1 92 ? -6.337 5.250 0.285 1.00 98.06 92 ILE A N 1
ATOM 714 C 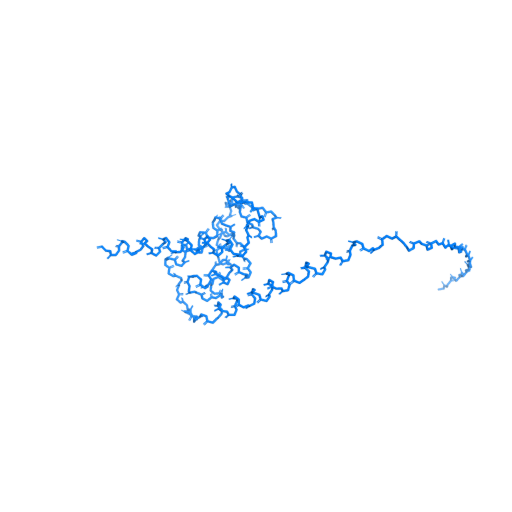CA . ILE A 1 92 ? -7.392 4.222 0.330 1.00 98.06 92 ILE A CA 1
ATOM 715 C C . ILE A 1 92 ? -7.833 3.920 1.767 1.00 98.06 92 ILE A C 1
ATOM 717 O O . ILE A 1 92 ? -9.026 3.776 2.043 1.00 98.06 92 ILE A O 1
ATOM 721 N N . ILE A 1 93 ? -6.885 3.821 2.702 1.00 97.06 93 ILE A N 1
ATOM 722 C CA . ILE A 1 93 ? -7.184 3.449 4.092 1.00 97.06 93 ILE A CA 1
ATOM 723 C C . ILE A 1 93 ? -7.373 4.668 5.010 1.00 97.06 93 ILE A C 1
ATOM 725 O O . ILE A 1 93 ? -7.565 4.496 6.220 1.00 97.06 93 ILE A O 1
ATOM 729 N N . ASN A 1 94 ? -7.337 5.878 4.437 1.00 96.75 94 ASN A N 1
ATOM 730 C CA . ASN A 1 94 ? -7.367 7.173 5.115 1.00 96.75 94 ASN A CA 1
ATOM 731 C C . ASN A 1 94 ? -6.337 7.259 6.254 1.00 96.75 94 ASN A C 1
ATOM 733 O O . ASN A 1 94 ? -6.674 7.367 7.438 1.00 96.75 94 ASN A O 1
ATOM 737 N N . ARG A 1 95 ? -5.061 7.119 5.891 1.00 96.56 95 ARG A N 1
ATOM 738 C CA . ARG A 1 95 ? -3.923 7.131 6.807 1.00 96.56 95 ARG A CA 1
ATOM 739 C C . ARG A 1 95 ? -2.761 7.911 6.209 1.00 96.56 95 ARG A C 1
ATOM 741 O O . ARG A 1 95 ? -2.432 7.751 5.041 1.00 96.56 95 ARG A O 1
ATOM 748 N N . GLU A 1 96 ? -2.115 8.724 7.034 1.00 97.25 96 GLU A N 1
ATOM 749 C CA . GLU A 1 96 ? -0.997 9.565 6.611 1.00 97.25 96 GLU A CA 1
ATOM 750 C C . GLU A 1 96 ? 0.162 8.737 6.020 1.00 97.25 96 GLU A C 1
ATOM 752 O O . GLU A 1 96 ? 0.559 7.703 6.574 1.00 97.25 96 GLU A O 1
ATOM 757 N N . TYR A 1 97 ? 0.756 9.244 4.934 1.00 97.44 97 TYR A N 1
ATOM 758 C CA . TYR A 1 97 ? 1.881 8.633 4.213 1.00 97.44 97 TYR A CA 1
ATOM 759 C C . TYR A 1 97 ? 2.993 8.097 5.134 1.00 97.44 97 TYR A C 1
ATOM 761 O O . TYR A 1 97 ? 3.416 6.944 5.004 1.00 97.44 97 TYR A O 1
ATOM 769 N N . HIS A 1 98 ? 3.472 8.907 6.086 1.00 96.56 98 HIS A N 1
ATOM 770 C CA . HIS A 1 98 ? 4.577 8.510 6.963 1.00 96.56 98 HIS A CA 1
ATOM 771 C C . HIS A 1 98 ? 4.209 7.342 7.876 1.00 96.56 98 HIS A C 1
ATOM 773 O O . HIS A 1 98 ? 5.043 6.475 8.129 1.00 96.56 98 HIS A O 1
ATOM 779 N N . GLN A 1 99 ? 2.960 7.276 8.335 1.00 96.25 99 GLN A N 1
ATOM 780 C CA . GLN A 1 99 ? 2.497 6.193 9.194 1.00 96.25 99 GLN A CA 1
ATOM 781 C C . GLN A 1 99 ? 2.431 4.868 8.427 1.00 96.25 99 GLN A C 1
ATOM 783 O O . GLN A 1 99 ? 2.869 3.846 8.955 1.00 96.25 99 GLN A O 1
ATOM 788 N N . VAL A 1 100 ? 1.965 4.891 7.174 1.00 97.56 100 VAL A N 1
ATOM 789 C CA . VAL A 1 100 ? 1.976 3.711 6.294 1.00 97.56 100 VAL A CA 1
ATOM 790 C C . VAL A 1 100 ? 3.414 3.278 6.014 1.00 97.56 100 VAL A C 1
ATOM 792 O O . VAL A 1 100 ? 3.777 2.131 6.268 1.00 97.56 100 VAL A O 1
ATOM 795 N N . LYS A 1 101 ? 4.281 4.205 5.589 1.00 97.38 101 LYS A N 1
ATOM 796 C CA . LYS A 1 101 ? 5.701 3.921 5.328 1.00 97.38 101 LYS A CA 1
ATOM 797 C C . LYS A 1 101 ? 6.404 3.297 6.540 1.00 97.38 101 LYS A C 1
ATOM 799 O O . LYS A 1 101 ? 7.139 2.316 6.399 1.00 97.38 101 LYS A O 1
ATOM 804 N N . ASN A 1 102 ? 6.166 3.850 7.729 1.00 96.50 102 ASN A N 1
ATOM 805 C CA . ASN A 1 102 ? 6.740 3.356 8.977 1.00 96.50 102 ASN A CA 1
ATOM 806 C C . ASN A 1 102 ? 6.201 1.973 9.340 1.00 96.50 102 ASN A C 1
ATOM 808 O O . ASN A 1 102 ? 6.971 1.141 9.810 1.00 96.50 102 ASN A O 1
ATOM 812 N N . TRP A 1 103 ? 4.920 1.697 9.083 1.00 97.00 103 TRP A N 1
ATOM 813 C CA . TRP A 1 103 ? 4.344 0.374 9.308 1.00 97.00 103 TRP A CA 1
ATOM 814 C C . TRP A 1 103 ? 5.084 -0.703 8.503 1.00 97.00 103 TRP A C 1
ATOM 816 O O . TRP A 1 103 ? 5.559 -1.668 9.097 1.00 97.00 103 TRP A O 1
ATOM 826 N N . PHE A 1 104 ? 5.312 -0.492 7.199 1.00 97.44 104 PHE A N 1
ATOM 827 C CA . PHE A 1 104 ? 6.076 -1.440 6.370 1.00 97.44 104 PHE A CA 1
ATOM 828 C C . PHE A 1 104 ? 7.524 -1.597 6.851 1.00 97.44 104 PHE A C 1
ATOM 830 O O . PHE A 1 104 ? 8.065 -2.701 6.854 1.00 97.44 104 PHE A O 1
ATOM 837 N N . SER A 1 105 ? 8.167 -0.507 7.282 1.00 96.38 105 SER A N 1
ATOM 838 C CA . SER A 1 105 ? 9.519 -0.576 7.851 1.00 96.38 105 SER A CA 1
ATOM 839 C C . SER A 1 105 ? 9.563 -1.406 9.134 1.00 96.38 105 SER A C 1
ATOM 841 O O . SER A 1 105 ? 10.423 -2.275 9.273 1.00 96.38 105 SER A O 1
ATOM 843 N N . ASN A 1 106 ? 8.627 -1.166 10.050 1.00 95.94 106 ASN A N 1
ATOM 844 C CA . ASN A 1 106 ? 8.533 -1.886 11.315 1.00 95.94 106 ASN A CA 1
ATOM 845 C C . ASN A 1 106 ? 8.199 -3.360 11.092 1.00 95.94 106 ASN A C 1
ATOM 847 O O . ASN A 1 106 ? 8.766 -4.209 11.771 1.00 95.94 106 ASN A O 1
ATOM 851 N N . GLN A 1 107 ? 7.335 -3.667 10.122 1.00 94.88 107 GLN A N 1
ATOM 852 C CA . GLN A 1 107 ? 6.995 -5.043 9.779 1.00 94.88 107 GLN A CA 1
ATOM 853 C C . GLN A 1 107 ? 8.222 -5.799 9.263 1.00 94.88 107 GLN A C 1
ATOM 855 O O . GLN A 1 107 ? 8.528 -6.864 9.777 1.00 94.88 107 GLN A O 1
ATOM 860 N N . ARG A 1 108 ? 9.020 -5.204 8.365 1.00 94.38 108 ARG A N 1
ATOM 861 C CA . ARG A 1 108 ? 10.285 -5.820 7.923 1.00 94.38 108 ARG A CA 1
ATOM 862 C C . ARG A 1 108 ? 11.300 -6.001 9.048 1.00 94.38 108 ARG A C 1
ATOM 864 O O . ARG A 1 108 ? 12.067 -6.954 9.024 1.00 94.38 108 ARG A O 1
ATOM 871 N N . GLN A 1 109 ? 11.353 -5.0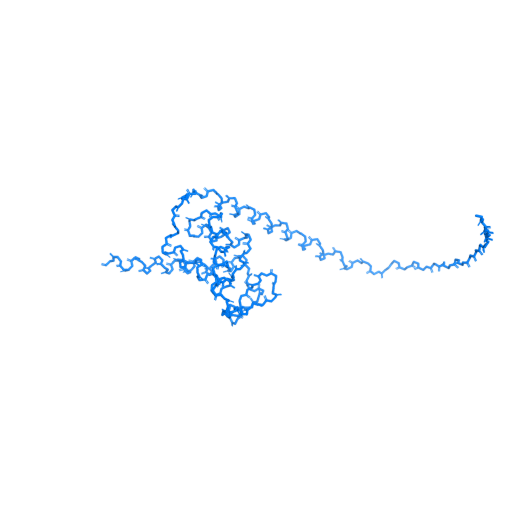82 10.012 1.00 93.44 109 GLN A N 1
ATOM 872 C CA . GLN A 1 109 ? 12.234 -5.219 11.178 1.00 93.44 109 GLN A CA 1
ATOM 873 C C . GLN A 1 109 ? 11.749 -6.311 12.130 1.00 93.44 109 GLN A C 1
ATOM 875 O O . GLN A 1 109 ? 12.569 -7.049 12.669 1.00 93.44 109 GLN A O 1
ATOM 880 N N . LYS A 1 110 ? 10.433 -6.410 12.341 1.00 91.62 110 LYS A N 1
ATOM 881 C CA . LYS A 1 110 ? 9.812 -7.492 13.102 1.00 91.62 110 LYS A CA 1
ATOM 882 C C . LYS A 1 110 ? 10.126 -8.828 12.437 1.00 91.62 110 LYS A C 1
ATOM 884 O O . LYS A 1 110 ? 10.724 -9.680 13.080 1.00 91.62 110 LYS A O 1
ATOM 889 N N . ASP A 1 111 ? 9.860 -8.943 11.142 1.00 89.06 111 ASP A N 1
ATOM 890 C CA . ASP A 1 111 ? 10.196 -10.130 10.369 1.00 89.06 111 ASP A CA 1
ATOM 891 C C . ASP A 1 111 ? 11.693 -10.412 10.431 1.00 89.06 111 ASP A C 1
ATOM 893 O O . ASP A 1 111 ? 12.059 -11.527 10.712 1.00 89.06 111 ASP A O 1
ATOM 897 N N . ALA A 1 112 ? 12.600 -9.442 10.297 1.00 86.81 112 ALA A N 1
ATOM 898 C CA . ALA A 1 112 ? 14.037 -9.716 10.425 1.00 86.81 112 ALA A CA 1
ATOM 899 C C . ALA A 1 112 ? 14.447 -10.240 11.819 1.00 86.81 112 ALA A C 1
ATOM 901 O O . ALA A 1 112 ? 15.414 -10.994 11.936 1.00 86.81 112 ALA A O 1
ATOM 902 N N . ARG A 1 113 ? 13.729 -9.844 12.879 1.00 86.81 113 ARG A N 1
ATOM 903 C CA . ARG A 1 113 ? 13.937 -10.356 14.243 1.00 86.81 113 ARG A CA 1
ATOM 904 C C . ARG A 1 113 ? 13.381 -11.770 14.406 1.00 86.81 113 ARG A C 1
ATOM 906 O O . ARG A 1 113 ? 14.018 -12.584 15.072 1.00 86.81 113 ARG A O 1
ATOM 913 N N . ASP A 1 114 ? 12.241 -12.046 13.783 1.00 83.56 114 ASP A N 1
ATOM 914 C CA . ASP A 1 114 ? 11.542 -13.331 13.841 1.00 83.56 114 ASP A CA 1
ATOM 915 C C . ASP A 1 114 ? 12.164 -14.355 12.851 1.00 83.56 114 ASP A C 1
ATOM 917 O O . ASP A 1 114 ? 12.286 -15.548 13.136 1.00 83.56 114 ASP A O 1
ATOM 921 N N . SER A 1 115 ? 12.684 -13.879 11.716 1.00 62.84 115 SER A N 1
ATOM 922 C CA . SER A 1 115 ? 13.201 -14.615 10.553 1.00 62.84 115 SER A CA 1
ATOM 923 C C . SER A 1 115 ? 14.661 -15.061 10.685 1.00 62.84 115 SER A C 1
ATOM 925 O O . SER A 1 115 ? 15.399 -15.171 9.706 1.00 62.84 115 SER A O 1
ATOM 927 N N . ARG A 1 116 ? 15.007 -15.575 11.871 1.00 55.06 116 ARG A N 1
ATOM 928 C CA . ARG A 1 116 ? 15.744 -16.854 11.890 1.00 55.06 116 ARG A CA 1
ATOM 929 C C . ARG A 1 116 ? 14.937 -17.988 11.227 1.00 55.06 116 ARG A C 1
ATOM 931 O O . ARG A 1 116 ? 15.472 -19.074 11.044 1.00 55.06 116 ARG A O 1
ATOM 938 N N . GLN A 1 117 ? 13.683 -17.748 10.836 1.00 50.44 117 GLN A N 1
ATOM 939 C CA . GLN A 1 117 ? 12.881 -18.615 9.980 1.00 50.44 117 GLN A CA 1
ATOM 940 C C . GLN A 1 117 ? 12.385 -17.904 8.700 1.00 50.44 117 GLN A C 1
ATOM 942 O O . GLN A 1 117 ? 11.647 -16.927 8.752 1.00 50.44 117 GLN A O 1
ATOM 947 N N . GLN A 1 118 ? 12.850 -18.432 7.561 1.00 53.00 118 GLN A N 1
ATOM 948 C CA . GLN A 1 118 ? 12.299 -18.371 6.196 1.00 53.00 118 GLN A CA 1
ATOM 949 C C . GLN A 1 118 ? 11.879 -16.992 5.653 1.00 53.00 118 GLN A C 1
ATOM 951 O O . GLN A 1 118 ? 10.751 -16.538 5.817 1.00 53.00 118 GLN A O 1
ATOM 956 N N . SER A 1 119 ? 12.778 -16.361 4.889 1.00 54.03 119 SER A N 1
ATOM 957 C CA . SER A 1 119 ? 12.425 -15.235 4.024 1.00 54.03 119 SER A CA 1
ATOM 958 C C . SER A 1 119 ? 11.632 -15.727 2.802 1.00 54.03 119 SER A C 1
ATOM 960 O O . SER A 1 119 ? 12.125 -16.607 2.088 1.00 54.03 119 SER A O 1
ATOM 962 N N . PRO A 1 120 ? 10.457 -15.161 2.502 1.00 61.75 120 PRO A N 1
ATOM 963 C CA . PRO A 1 120 ? 9.714 -15.515 1.300 1.00 61.75 120 PRO A CA 1
ATOM 964 C C . PRO A 1 120 ? 10.454 -15.087 0.023 1.00 61.75 120 PRO A C 1
ATOM 966 O O . PRO A 1 120 ? 11.161 -14.077 0.001 1.00 61.75 120 PRO A O 1
ATOM 969 N N . SER A 1 121 ? 10.282 -15.868 -1.048 1.00 71.50 121 SER A N 1
ATOM 970 C CA . SER A 1 121 ? 10.921 -15.620 -2.344 1.00 71.50 121 SER A CA 1
ATOM 971 C C . SER A 1 121 ? 10.340 -14.370 -3.014 1.00 71.50 121 SER A C 1
ATOM 973 O O . SER A 1 121 ? 9.126 -14.254 -3.204 1.00 71.50 121 SER A O 1
ATOM 975 N N . LEU A 1 122 ? 11.215 -13.429 -3.371 1.00 74.75 122 LEU A N 1
ATOM 976 C CA . LEU A 1 122 ? 10.879 -12.223 -4.125 1.00 74.75 122 LEU A CA 1
ATOM 977 C C . LEU A 1 122 ? 11.495 -12.325 -5.514 1.00 74.75 122 LEU A C 1
ATOM 979 O O . LEU A 1 122 ? 12.674 -12.660 -5.646 1.00 74.75 122 LEU A O 1
ATOM 983 N N . ALA A 1 123 ? 10.735 -11.967 -6.545 1.00 68.88 123 ALA A N 1
ATOM 984 C CA . ALA A 1 123 ? 11.319 -11.813 -7.866 1.00 68.88 123 ALA A CA 1
ATOM 985 C C . ALA A 1 123 ? 12.172 -10.536 -7.904 1.00 68.88 123 ALA A C 1
ATOM 987 O O . ALA A 1 123 ? 11.766 -9.484 -7.401 1.00 68.88 123 ALA A O 1
ATOM 988 N N . ALA A 1 124 ? 13.344 -10.602 -8.540 1.00 65.50 124 ALA A N 1
ATOM 989 C CA . ALA A 1 124 ? 14.221 -9.452 -8.769 1.00 65.50 124 ALA A CA 1
ATOM 990 C C . ALA A 1 124 ? 13.679 -8.530 -9.883 1.00 65.50 124 ALA A C 1
ATOM 992 O O . ALA A 1 124 ? 14.385 -8.167 -10.820 1.00 65.50 124 ALA A O 1
ATOM 993 N N . THR A 1 125 ? 12.402 -8.163 -9.798 1.00 62.91 125 THR A N 1
ATOM 994 C CA . THR A 1 125 ? 11.779 -7.157 -10.657 1.00 62.91 125 THR A CA 1
ATOM 995 C C . THR A 1 125 ? 12.061 -5.762 -10.107 1.00 62.91 125 THR A C 1
ATOM 997 O O . THR A 1 125 ? 12.424 -5.590 -8.939 1.00 62.91 125 THR A O 1
ATOM 1000 N N . LYS A 1 126 ? 11.847 -4.732 -10.934 1.00 68.81 126 LYS A N 1
ATOM 1001 C CA . LYS A 1 126 ? 12.003 -3.320 -10.540 1.00 68.81 126 LYS A CA 1
ATOM 1002 C C . LYS A 1 126 ? 11.250 -2.967 -9.242 1.00 68.81 126 LYS A C 1
ATOM 1004 O O . LYS A 1 126 ? 11.700 -2.089 -8.515 1.00 68.81 126 LYS A O 1
ATOM 1009 N N . MET A 1 127 ? 10.146 -3.658 -8.944 1.00 68.00 127 MET A N 1
ATOM 1010 C CA . MET A 1 127 ? 9.265 -3.388 -7.798 1.00 68.00 127 MET A CA 1
ATOM 1011 C C . MET A 1 127 ? 9.239 -4.492 -6.728 1.00 68.00 127 MET A C 1
ATOM 1013 O O . MET A 1 127 ? 8.471 -4.386 -5.779 1.00 68.00 127 MET A O 1
ATOM 1017 N N . ARG A 1 128 ? 10.091 -5.527 -6.831 1.00 80.56 128 ARG A N 1
ATOM 1018 C CA . ARG A 1 128 ? 10.195 -6.630 -5.847 1.00 80.56 128 ARG A CA 1
ATOM 1019 C C . ARG A 1 128 ? 8.831 -7.185 -5.417 1.00 80.56 128 ARG A C 1
ATOM 1021 O O . ARG A 1 128 ? 8.492 -7.205 -4.231 1.00 80.56 128 ARG A O 1
ATOM 1028 N N . VAL A 1 129 ? 8.048 -7.604 -6.403 1.00 85.25 129 VAL A N 1
ATOM 1029 C CA . VAL A 1 129 ? 6.761 -8.278 -6.194 1.00 85.25 129 VAL A CA 1
ATOM 1030 C C . VAL A 1 129 ? 7.012 -9.733 -5.768 1.00 85.25 129 VAL A C 1
ATOM 1032 O O . VAL A 1 129 ? 8.006 -10.350 -6.171 1.00 85.25 129 VAL A O 1
ATOM 1035 N N . ARG A 1 130 ? 6.146 -10.272 -4.909 1.00 86.50 130 ARG A N 1
ATOM 1036 C CA . ARG A 1 130 ? 6.191 -11.665 -4.449 1.00 86.50 130 ARG A CA 1
ATOM 1037 C C . ARG A 1 130 ? 5.859 -12.631 -5.576 1.00 86.50 130 ARG A C 1
ATOM 1039 O O . ARG A 1 130 ? 5.064 -12.315 -6.452 1.00 86.50 130 ARG A O 1
ATOM 1046 N N . VAL A 1 131 ? 6.439 -13.829 -5.517 1.00 82.56 131 VAL A N 1
ATOM 1047 C CA . VAL A 1 131 ? 6.196 -14.873 -6.528 1.00 82.56 131 VAL A CA 1
ATOM 1048 C C . VAL A 1 131 ? 4.714 -15.268 -6.589 1.00 82.56 131 VAL A C 1
ATOM 1050 O O . VAL A 1 131 ? 4.181 -15.375 -7.682 1.00 82.56 131 VAL A O 1
ATOM 1053 N N . SER A 1 132 ? 4.015 -15.348 -5.452 1.00 83.81 132 SER A N 1
ATOM 1054 C CA . SER A 1 132 ? 2.573 -15.657 -5.411 1.00 83.81 132 SER A CA 1
ATOM 1055 C C . SER A 1 132 ? 1.711 -14.653 -6.189 1.00 83.81 132 SER A C 1
ATOM 1057 O O . SER A 1 132 ? 0.786 -15.035 -6.904 1.00 83.81 132 SER A O 1
ATOM 1059 N N . ALA A 1 133 ? 2.037 -13.361 -6.112 1.00 82.50 133 ALA A N 1
ATOM 1060 C CA . ALA A 1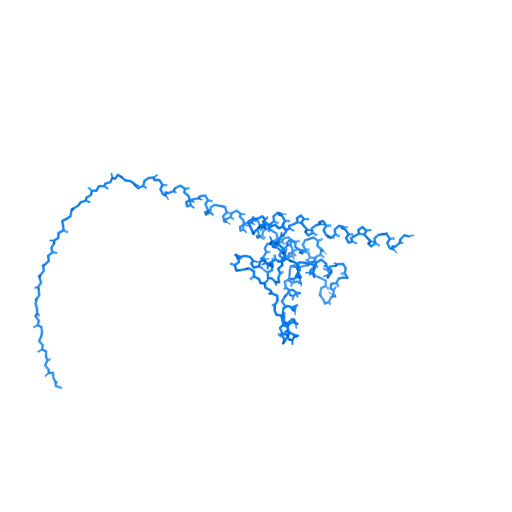 133 ? 1.385 -12.334 -6.923 1.00 82.50 133 ALA A CA 1
ATOM 1061 C C . ALA A 1 133 ? 1.709 -12.469 -8.420 1.00 82.50 133 ALA A C 1
ATOM 1063 O O . ALA A 1 133 ? 0.886 -12.088 -9.255 1.00 82.50 133 ALA A O 1
ATOM 1064 N N . LEU A 1 134 ? 2.879 -13.020 -8.762 1.00 84.38 134 LEU A N 1
ATOM 1065 C CA . LEU A 1 134 ? 3.273 -13.286 -10.145 1.00 84.38 134 LEU A CA 1
ATOM 1066 C C . LEU A 1 134 ? 2.595 -14.525 -10.741 1.00 84.38 134 LEU A C 1
ATOM 1068 O O . LEU A 1 134 ? 2.355 -14.559 -11.945 1.00 84.38 134 LEU A O 1
ATOM 1072 N N . ASP A 1 135 ? 2.228 -15.501 -9.907 1.00 84.19 135 ASP A N 1
ATOM 1073 C CA . ASP A 1 135 ? 1.464 -16.679 -10.337 1.00 84.19 135 ASP A CA 1
ATOM 1074 C C . ASP A 1 135 ? 0.058 -16.295 -10.829 1.00 84.19 135 ASP A C 1
ATOM 1076 O O . ASP A 1 135 ? -0.514 -16.959 -11.692 1.00 84.19 135 ASP A O 1
ATOM 1080 N N . SER A 1 136 ? -0.497 -15.201 -10.296 1.00 80.56 136 SER A N 1
ATOM 1081 C CA . SER A 1 136 ? -1.824 -14.699 -10.673 1.00 80.56 136 SER A CA 1
ATOM 1082 C C . SER A 1 136 ? -1.784 -13.683 -11.820 1.00 80.56 136 SER A C 1
ATOM 1084 O O . SER A 1 136 ? -2.735 -13.606 -12.598 1.00 80.56 136 SER A O 1
ATOM 1086 N N . CYS A 1 137 ? -0.725 -12.872 -11.920 1.00 83.44 137 CYS A N 1
ATOM 1087 C CA . CYS A 1 137 ? -0.590 -11.779 -12.891 1.00 83.44 137 CYS A CA 1
ATOM 1088 C C . CYS A 1 137 ? 0.883 -11.551 -13.251 1.00 83.44 137 CYS A C 1
ATOM 1090 O O . CYS A 1 137 ? 1.730 -11.535 -12.367 1.00 83.44 137 CYS A O 1
ATOM 1092 N N . SER A 1 138 ? 1.208 -11.283 -14.521 1.00 85.50 138 SER A N 1
ATOM 1093 C CA . SER A 1 138 ? 2.605 -11.036 -14.910 1.00 85.50 138 SER A CA 1
ATOM 1094 C C . SER A 1 138 ? 3.187 -9.776 -14.247 1.00 85.50 138 SER A C 1
ATOM 1096 O O . SER A 1 138 ? 2.462 -8.873 -13.822 1.00 85.50 138 SER A O 1
ATOM 1098 N N . ALA A 1 139 ? 4.518 -9.683 -14.171 1.00 82.19 139 ALA A N 1
ATOM 1099 C CA . ALA A 1 139 ? 5.196 -8.550 -13.538 1.00 82.19 139 ALA A CA 1
ATOM 1100 C C . ALA A 1 139 ? 4.867 -7.206 -14.214 1.00 82.19 139 ALA A C 1
ATOM 1102 O O . ALA A 1 139 ? 4.821 -6.174 -13.551 1.00 82.19 139 ALA A O 1
ATOM 1103 N N . GLU A 1 140 ? 4.618 -7.220 -15.523 1.00 84.75 140 GLU A N 1
ATOM 1104 C CA . GLU A 1 140 ? 4.275 -6.049 -16.332 1.00 84.75 140 GLU A CA 1
ATOM 1105 C C . GLU A 1 140 ? 2.849 -5.551 -16.064 1.00 84.75 140 GLU A C 1
ATOM 1107 O O . GLU A 1 140 ? 2.565 -4.372 -16.272 1.00 84.75 140 GLU A O 1
ATOM 1112 N N . ALA A 1 141 ? 1.961 -6.426 -15.582 1.00 87.81 141 ALA A N 1
ATOM 1113 C CA . ALA A 1 141 ? 0.591 -6.067 -15.230 1.00 87.81 141 ALA A CA 1
ATOM 1114 C C . ALA A 1 141 ? 0.515 -5.245 -13.931 1.00 87.81 141 ALA A C 1
ATOM 1116 O O . ALA A 1 141 ? -0.426 -4.471 -13.748 1.00 87.81 141 ALA A O 1
ATOM 1117 N N . TRP A 1 142 ? 1.524 -5.355 -13.055 1.00 90.25 142 TRP A N 1
ATOM 1118 C CA . TRP A 1 142 ? 1.631 -4.612 -11.795 1.00 90.25 142 TRP A CA 1
ATOM 1119 C C . TRP A 1 142 ? 1.987 -3.136 -12.016 1.00 90.25 142 TRP A C 1
ATOM 1121 O O . TRP A 1 142 ? 3.074 -2.658 -11.695 1.00 90.25 142 TRP A O 1
ATOM 1131 N N . THR A 1 143 ? 1.029 -2.401 -12.570 1.00 92.44 143 THR A N 1
ATOM 1132 C CA . THR A 1 143 ? 1.068 -0.947 -12.734 1.00 92.44 143 THR A CA 1
ATOM 1133 C C . THR A 1 143 ? 0.508 -0.235 -11.501 1.00 92.44 143 THR A C 1
ATOM 1135 O O . THR A 1 143 ? -0.194 -0.837 -10.689 1.00 92.44 143 THR A O 1
ATOM 1138 N N . ASP A 1 144 ? 0.760 1.074 -11.380 1.00 94.06 144 ASP A N 1
ATOM 1139 C CA . ASP A 1 144 ? 0.175 1.900 -10.311 1.00 94.06 144 ASP A CA 1
ATOM 1140 C C . ASP A 1 144 ? -1.364 1.819 -10.300 1.00 94.06 144 ASP A C 1
ATOM 1142 O O . ASP A 1 144 ? -1.965 1.793 -9.232 1.00 94.06 144 ASP A O 1
ATOM 1146 N N . ALA A 1 145 ? -2.004 1.750 -11.474 1.00 95.12 145 ALA A N 1
ATOM 1147 C CA . ALA A 1 145 ? -3.461 1.649 -11.591 1.00 95.12 145 ALA A CA 1
ATOM 1148 C C . ALA A 1 145 ? -3.980 0.274 -11.150 1.00 95.12 145 ALA A C 1
ATOM 1150 O O . ALA A 1 145 ? -4.906 0.190 -10.352 1.00 95.12 145 ALA A O 1
ATOM 1151 N N . PHE A 1 146 ? -3.340 -0.802 -11.613 1.00 94.94 146 PHE A N 1
ATOM 1152 C CA . PHE A 1 146 ? -3.743 -2.156 -11.236 1.00 94.94 146 PHE A CA 1
ATOM 1153 C C . PHE A 1 146 ? -3.586 -2.400 -9.729 1.00 94.94 146 PHE A C 1
ATOM 1155 O O . PHE A 1 146 ? -4.469 -2.965 -9.086 1.00 94.94 146 PHE A O 1
ATOM 1162 N N . PHE A 1 147 ? -2.486 -1.919 -9.143 1.00 95.38 147 PHE A N 1
ATOM 1163 C CA . PHE A 1 147 ? -2.288 -1.966 -7.698 1.00 95.38 147 PHE A CA 1
ATOM 1164 C C . PHE A 1 147 ? -3.409 -1.237 -6.941 1.00 95.38 147 PHE A C 1
ATOM 1166 O O . PHE A 1 147 ? -3.965 -1.792 -5.992 1.00 95.38 147 PHE A O 1
ATOM 1173 N N . ASP A 1 148 ? -3.766 -0.024 -7.377 1.00 96.81 148 ASP A N 1
ATOM 1174 C CA . ASP A 1 148 ? -4.852 0.770 -6.790 1.00 96.81 148 ASP A CA 1
ATOM 1175 C C . ASP A 1 148 ? -6.174 -0.009 -6.770 1.00 96.81 148 ASP A C 1
ATOM 1177 O O . ASP A 1 148 ? -6.804 -0.140 -5.720 1.00 96.81 148 ASP A O 1
ATOM 1181 N N . GLU A 1 149 ? -6.553 -0.603 -7.904 1.00 96.50 149 GLU A N 1
ATOM 1182 C CA . GLU A 1 149 ? -7.780 -1.391 -8.051 1.00 96.50 149 GLU A CA 1
ATOM 1183 C C . GLU A 1 149 ? -7.816 -2.592 -7.101 1.00 96.50 149 GLU A C 1
ATOM 1185 O O . GLU A 1 149 ? -8.792 -2.775 -6.366 1.00 96.50 149 GLU A O 1
ATOM 1190 N N . VAL A 1 150 ? -6.741 -3.388 -7.060 1.00 95.88 150 VAL A N 1
ATOM 1191 C CA . VAL A 1 150 ? -6.635 -4.562 -6.179 1.00 95.88 150 VAL A CA 1
ATOM 1192 C C . VAL A 1 150 ? -6.821 -4.160 -4.714 1.00 95.88 150 VAL A C 1
ATOM 1194 O O . VAL A 1 150 ? -7.603 -4.779 -3.980 1.00 95.88 150 VAL A O 1
ATOM 1197 N N . VAL A 1 151 ? -6.135 -3.100 -4.281 1.00 97.38 151 VAL A N 1
ATOM 1198 C CA . VAL A 1 151 ? -6.193 -2.623 -2.895 1.00 97.38 151 VAL A CA 1
ATOM 1199 C C . VAL A 1 151 ? -7.563 -2.018 -2.572 1.00 97.38 151 VAL A C 1
ATOM 1201 O O . VAL A 1 151 ? -8.110 -2.299 -1.501 1.00 97.38 151 VAL A O 1
ATOM 1204 N N . MET A 1 152 ? -8.158 -1.242 -3.483 1.00 97.50 152 MET A N 1
ATOM 1205 C CA . MET A 1 152 ? -9.501 -0.678 -3.315 1.00 97.50 152 MET A CA 1
ATOM 1206 C C . MET A 1 152 ? -10.563 -1.768 -3.176 1.00 97.50 152 MET A C 1
ATOM 1208 O O . MET A 1 152 ? -11.371 -1.712 -2.246 1.00 97.50 152 MET A O 1
ATOM 1212 N N . ILE A 1 153 ? -10.541 -2.784 -4.045 1.00 97.50 153 ILE A N 1
ATOM 1213 C CA . ILE A 1 153 ? -11.479 -3.914 -3.995 1.00 97.50 153 ILE A CA 1
ATOM 1214 C C . ILE A 1 153 ? -11.350 -4.649 -2.658 1.00 97.50 153 ILE A C 1
ATOM 1216 O O . ILE A 1 153 ? -12.359 -4.962 -2.021 1.00 97.50 153 ILE A O 1
ATOM 1220 N N . HIS A 1 154 ? -10.123 -4.907 -2.199 1.00 97.38 154 HIS A N 1
ATOM 1221 C CA . HIS A 1 154 ? -9.902 -5.559 -0.911 1.00 97.38 154 HIS A CA 1
ATOM 1222 C C . HIS A 1 154 ? -10.421 -4.712 0.262 1.00 97.38 154 HIS A C 1
ATOM 1224 O O . HIS A 1 154 ? -11.159 -5.219 1.107 1.00 97.38 154 HIS A O 1
ATOM 1230 N N . ASN A 1 155 ? -10.101 -3.415 0.296 1.00 97.31 155 ASN A N 1
ATOM 1231 C CA . ASN A 1 155 ? -10.583 -2.502 1.335 1.00 97.31 155 ASN A CA 1
ATOM 1232 C C . ASN A 1 155 ? -12.120 -2.413 1.352 1.00 97.31 155 ASN A C 1
ATOM 1234 O O . ASN A 1 155 ? -12.723 -2.454 2.424 1.00 97.31 155 ASN A O 1
ATOM 1238 N N . PHE A 1 156 ? -12.760 -2.362 0.180 1.00 96.62 156 PHE A N 1
ATOM 1239 C CA . PHE A 1 156 ? -14.218 -2.373 0.061 1.00 96.62 156 PHE A CA 1
ATOM 1240 C C . PHE A 1 156 ? -14.832 -3.664 0.614 1.00 96.62 156 PHE A C 1
ATOM 1242 O O . PHE A 1 156 ? -15.773 -3.605 1.402 1.00 96.62 156 PHE A O 1
ATOM 1249 N N . ARG A 1 157 ? -14.270 -4.832 0.275 1.00 96.19 157 ARG A N 1
ATOM 1250 C CA . ARG A 1 157 ? -14.730 -6.125 0.813 1.00 96.19 157 ARG A CA 1
ATOM 1251 C C . ARG A 1 157 ? -14.645 -6.178 2.339 1.00 96.19 157 ARG A C 1
ATOM 1253 O O . ARG A 1 157 ? -15.555 -6.703 2.976 1.00 96.19 157 ARG A O 1
ATOM 1260 N N . LEU A 1 158 ? -13.590 -5.613 2.931 1.00 95.94 158 LEU A N 1
ATOM 1261 C CA . LEU A 1 158 ? -13.467 -5.522 4.388 1.00 95.94 158 LEU A CA 1
ATOM 1262 C C . LEU A 1 158 ? -14.532 -4.607 5.003 1.00 95.94 158 LEU A C 1
ATOM 1264 O O . LEU A 1 158 ? -15.098 -4.956 6.033 1.00 95.94 158 LEU A O 1
ATOM 1268 N N . LEU A 1 159 ? -14.818 -3.458 4.384 1.00 94.12 159 LEU A N 1
ATOM 1269 C CA . LEU A 1 159 ? -15.883 -2.559 4.842 1.00 94.12 159 LEU A CA 1
ATOM 1270 C C . LEU A 1 159 ? -17.260 -3.227 4.774 1.00 94.12 159 LEU A C 1
ATOM 1272 O O . LEU A 1 159 ? -18.012 -3.158 5.741 1.00 94.12 159 LEU A O 1
ATOM 1276 N N . ALA A 1 160 ? -17.561 -3.909 3.667 1.00 93.44 160 ALA A N 1
ATOM 1277 C CA . ALA A 1 160 ? -18.820 -4.625 3.493 1.00 93.44 160 ALA A CA 1
ATOM 1278 C C . ALA A 1 160 ? -19.000 -5.725 4.549 1.00 93.44 160 ALA A C 1
ATOM 1280 O O . ALA A 1 160 ? -20.073 -5.841 5.130 1.00 93.44 160 ALA A O 1
ATOM 1281 N N . LYS A 1 161 ? -17.939 -6.487 4.842 1.00 92.44 161 LYS A N 1
ATOM 1282 C CA . LYS A 1 161 ? -17.972 -7.529 5.875 1.00 92.44 161 LYS A CA 1
ATOM 1283 C C . LYS A 1 161 ? -18.217 -6.951 7.272 1.00 92.44 161 LYS A C 1
ATOM 1285 O O . LYS A 1 161 ? -19.088 -7.433 7.978 1.00 92.44 161 LYS A O 1
ATOM 1290 N N . LEU A 1 162 ? -17.499 -5.888 7.642 1.00 88.06 162 LEU A N 1
ATOM 1291 C CA . LEU A 1 162 ? -17.678 -5.242 8.948 1.00 88.06 162 LEU A CA 1
ATOM 1292 C C . LEU A 1 162 ? -19.093 -4.675 9.126 1.00 88.06 162 LEU A C 1
ATOM 1294 O O . LEU A 1 162 ? -19.637 -4.753 10.216 1.00 88.06 162 LEU A O 1
ATOM 1298 N N . SER A 1 163 ? -19.705 -4.164 8.054 1.00 85.31 163 SER A N 1
ATOM 1299 C CA . SER A 1 163 ? -21.094 -3.693 8.090 1.00 85.31 163 SER A CA 1
ATOM 1300 C C . SER A 1 163 ? -22.116 -4.817 8.286 1.00 85.31 163 SER A C 1
ATOM 1302 O O . SER A 1 163 ? -23.212 -4.535 8.758 1.00 85.31 163 SER A O 1
ATOM 1304 N N . GLN A 1 164 ? -21.805 -6.051 7.880 1.00 82.44 164 GLN A N 1
ATOM 1305 C CA . GLN A 1 164 ? -22.682 -7.209 8.087 1.00 82.44 164 GLN A CA 1
ATOM 1306 C C . GLN A 1 164 ? -22.562 -7.768 9.505 1.00 82.44 164 GLN A C 1
ATOM 1308 O O . GLN A 1 164 ? -23.550 -8.251 10.037 1.00 82.44 164 GLN A O 1
ATOM 1313 N N . ASP A 1 165 ? -21.378 -7.678 10.114 1.00 78.56 165 ASP A N 1
ATOM 1314 C CA . ASP A 1 165 ? -21.142 -8.139 11.488 1.00 78.56 165 ASP A CA 1
ATOM 1315 C C . ASP A 1 165 ? -21.793 -7.210 12.546 1.00 78.56 165 ASP A C 1
ATOM 1317 O O . ASP A 1 165 ? -21.941 -7.602 13.702 1.00 78.56 165 ASP A O 1
ATOM 1321 N N . GLU A 1 166 ? -22.170 -5.982 12.167 1.00 64.38 166 GLU A N 1
ATOM 1322 C CA . GLU A 1 166 ? -22.839 -4.990 13.031 1.00 64.38 166 GLU A CA 1
ATOM 1323 C C . GLU A 1 166 ? -24.383 -5.000 12.928 1.00 64.38 166 GLU A C 1
ATOM 1325 O O . GLU A 1 166 ? -25.034 -4.285 13.695 1.00 64.38 166 GLU A O 1
ATOM 1330 N N . ALA A 1 167 ? -24.965 -5.777 12.004 1.00 54.56 167 ALA A N 1
ATOM 1331 C CA . ALA A 1 167 ? -26.409 -5.854 11.735 1.00 54.56 167 ALA A CA 1
ATOM 1332 C C . ALA A 1 167 ? -27.052 -7.116 12.331 1.00 54.56 167 ALA A C 1
ATOM 1334 O O . ALA A 1 167 ? -28.200 -7.002 12.820 1.00 54.56 167 ALA A O 1
#

InterPro domains:
  IPR001356 Homeodomain [PF00046] (59-111)
  IPR001356 Homeodomain [PS50071] (53-114)
  IPR001356 Homeodomain [SM00389] (55-118)
  IPR001356 Homeodomain [cd00086] (59-113)
  IPR009057 Homedomain-like superfamily [SSF46689] (59-118)

Sequence (167 aa):
PIPTSTSTSRSRSNNRGASEEDSNKQKQTGQTSHKNSSEREARVRELKNRALSIPSTGKTPATVRQRMVMQMVYDEITPYPDEAWVSQLGIIINREYHQVKNWFSNQRQKDARDSRQQSPSLAATKMRVRVSALDSCSAEAWTDAFFDEVVMIHNFRLLAKLSQDEA

Organism: NCBI:txid765257

Radius of gyration: 26.65 Å; chains: 1; bounding box: 98×35×63 Å

Foldseek 3Di:
DDDDDDDDDDDDDDDDDDDPPDDPPPPPPVVVVVVVVVVVVVLLVVLLVVLQPQDAPPPDDQDPLLVVLLVCCPPAWHLQADSLLLSLSSVLSSHHSVNSVVVSVVVVVVCVVVPVPDDADFDPDPGRTGVNNCVVPNPVCPDSVNSSVVSNVSSVVVVVVVVVVVD

pLDDT: mean 80.42, std 20.44, range [37.94, 98.44]